Protein AF-A0A2U1QN33-F1 (afdb_monomer_lite)

Organism: Artemisia annua (NCBI:txid35608)

pLDDT: mean 84.6, std 12.97, range [41.31, 94.88]

Radius of gyration: 13.47 Å; chains: 1; bounding box: 40×28×27 Å

Secondary structure (DSSP, 8-state):
----------EEEEEEEE-GGGS-EEEEEEE-TTT--TT-EEEETTTEEEE--PSPSS--

Structure (mmCIF, N/CA/C/O backbone):
data_AF-A0A2U1QN33-F1
#
_entry.id   AF-A0A2U1QN33-F1
#
loop_
_atom_site.group_PDB
_atom_site.id
_atom_site.type_symbol
_atom_site.label_atom_id
_atom_site.label_alt_id
_atom_site.label_comp_id
_atom_site.label_asym_id
_atom_site.label_entity_id
_atom_site.label_seq_id
_atom_site.pdbx_PDB_ins_code
_atom_site.Cartn_x
_atom_site.Cartn_y
_atom_site.Cartn_z
_atom_site.occupancy
_atom_site.B_iso_or_equiv
_atom_site.auth_seq_id
_atom_site.auth_comp_id
_atom_site.auth_asym_id
_atom_site.auth_atom_id
_atom_site.pdbx_PDB_model_num
ATOM 1 N N . MET A 1 1 ? -32.473 11.023 4.348 1.00 41.31 1 MET A N 1
ATOM 2 C CA . MET A 1 1 ? -31.393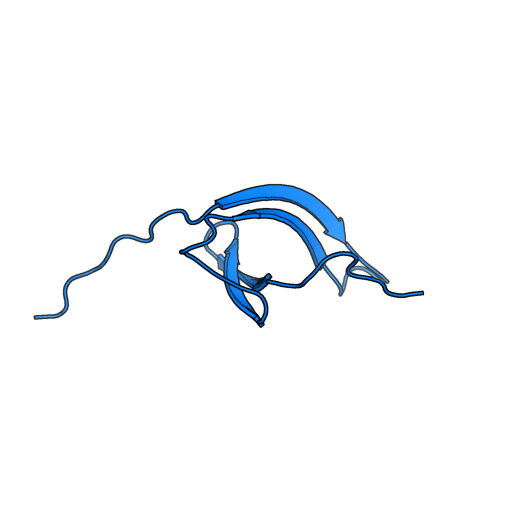 11.696 5.104 1.00 41.31 1 MET A CA 1
ATOM 3 C C . MET A 1 1 ? -30.073 11.001 4.777 1.00 41.31 1 MET A C 1
ATOM 5 O O . MET A 1 1 ? -29.815 9.936 5.320 1.00 41.31 1 MET A O 1
ATOM 9 N N . LEU A 1 2 ? -29.281 11.533 3.837 1.00 46.97 2 LEU A N 1
ATOM 10 C CA . LEU A 1 2 ? -27.938 11.009 3.552 1.00 46.97 2 LEU A CA 1
ATOM 11 C C . LEU A 1 2 ? -26.980 11.563 4.614 1.00 46.97 2 LEU A C 1
ATOM 13 O O . LEU A 1 2 ? -26.766 12.771 4.690 1.00 46.97 2 LEU A O 1
ATOM 17 N N . LYS A 1 3 ? -26.437 10.695 5.469 1.00 53.78 3 LYS A N 1
ATOM 18 C CA . LYS A 1 3 ? -25.414 11.085 6.442 1.00 53.78 3 LYS A CA 1
ATOM 19 C C . LYS A 1 3 ? -24.076 11.132 5.708 1.00 53.78 3 LYS A C 1
ATOM 21 O O . LYS A 1 3 ? -23.601 10.098 5.251 1.00 53.78 3 LYS A O 1
ATOM 26 N N . LEU A 1 4 ? -23.490 12.323 5.574 1.00 52.50 4 LEU A N 1
ATOM 27 C CA . LEU A 1 4 ? -22.155 12.490 4.999 1.00 52.50 4 LEU A CA 1
ATOM 28 C C . LEU A 1 4 ? -21.141 11.838 5.955 1.00 52.50 4 LEU A C 1
ATOM 30 O O . LEU A 1 4 ? -20.809 12.392 7.005 1.00 52.50 4 LEU A O 1
ATOM 34 N N . ILE A 1 5 ? -20.711 10.617 5.645 1.00 65.19 5 ILE A N 1
ATOM 35 C CA . ILE A 1 5 ? -19.673 9.926 6.411 1.00 65.19 5 ILE A CA 1
ATOM 36 C C . ILE A 1 5 ? -18.348 10.588 6.034 1.00 65.19 5 ILE A C 1
ATOM 38 O O . ILE A 1 5 ? -17.951 10.573 4.871 1.00 65.19 5 ILE A O 1
ATOM 42 N N . LYS A 1 6 ? -17.678 11.215 7.009 1.00 65.88 6 LYS A N 1
ATOM 43 C CA . LYS A 1 6 ? -16.330 11.752 6.796 1.00 65.88 6 LYS A CA 1
ATOM 44 C C . LYS A 1 6 ? -15.411 10.618 6.324 1.00 65.88 6 LYS A C 1
ATOM 46 O O . LYS A 1 6 ? -15.473 9.536 6.909 1.00 65.88 6 LYS A O 1
ATOM 51 N N . PRO A 1 7 ? -14.535 10.855 5.335 1.00 69.69 7 PRO A N 1
ATOM 52 C CA . PRO A 1 7 ? -13.548 9.863 4.940 1.00 69.69 7 PRO A CA 1
ATOM 53 C C . PRO A 1 7 ? -12.643 9.560 6.138 1.00 69.69 7 PRO A C 1
ATOM 55 O O . PRO A 1 7 ? -11.929 10.426 6.646 1.00 69.69 7 PRO A O 1
ATOM 58 N N . CYS A 1 8 ? -12.719 8.329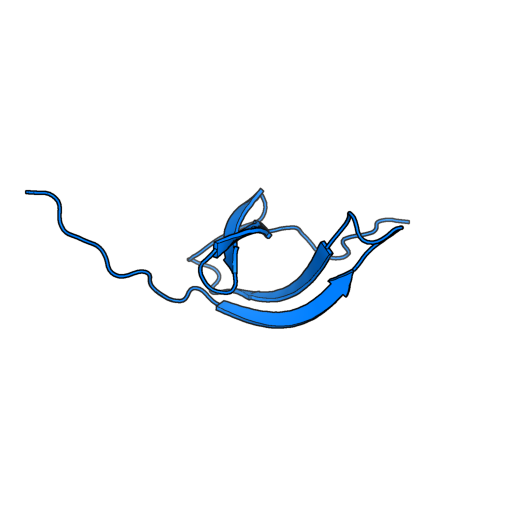 6.639 1.00 80.81 8 CYS A N 1
ATOM 59 C CA . CYS A 1 8 ? -11.873 7.866 7.728 1.00 80.81 8 CYS A CA 1
ATOM 60 C C . CYS A 1 8 ? -10.567 7.321 7.157 1.00 80.81 8 CYS A C 1
ATOM 62 O O . CYS A 1 8 ? -10.585 6.491 6.251 1.00 80.81 8 CYS A O 1
ATOM 64 N N . SER A 1 9 ? -9.427 7.730 7.720 1.00 88.31 9 SER A N 1
ATOM 65 C CA . SER A 1 9 ? -8.154 7.127 7.335 1.00 88.31 9 SER A CA 1
ATOM 66 C C . SER A 1 9 ? -8.126 5.652 7.746 1.00 88.31 9 SER A C 1
ATOM 68 O O . SER A 1 9 ? -8.386 5.274 8.899 1.00 88.31 9 SER A O 1
ATOM 70 N N . VAL A 1 10 ? -7.819 4.802 6.773 1.00 92.06 10 VAL A N 1
ATOM 71 C CA . VAL A 1 10 ? -7.751 3.348 6.956 1.00 92.06 10 VAL A CA 1
ATOM 72 C C . VAL A 1 10 ? -6.319 2.847 7.111 1.00 92.06 10 VAL A C 1
ATOM 74 O O . VAL A 1 10 ? -6.125 1.710 7.523 1.00 92.06 10 VAL A O 1
ATOM 77 N N . GLY A 1 11 ? -5.315 3.687 6.853 1.00 93.31 11 GLY A N 1
ATOM 78 C CA . GLY A 1 11 ? -3.917 3.274 6.839 1.00 93.31 11 GLY A CA 1
ATOM 79 C C . GLY A 1 11 ? -2.936 4.404 6.539 1.00 93.31 11 GLY A C 1
ATOM 80 O O . GLY A 1 11 ? -3.309 5.580 6.539 1.00 93.31 11 GLY A O 1
ATOM 81 N N . LYS A 1 12 ? -1.679 4.027 6.288 1.00 93.94 12 LYS A N 1
ATOM 82 C CA . LYS A 1 12 ? -0.586 4.924 5.895 1.00 93.94 12 LYS A CA 1
ATOM 83 C C . LYS A 1 12 ? 0.316 4.240 4.870 1.00 93.94 12 LYS A C 1
ATOM 85 O O . LYS A 1 12 ? 0.791 3.132 5.113 1.00 93.94 12 LYS A O 1
ATOM 90 N N . LEU A 1 13 ? 0.580 4.930 3.764 1.00 94.00 13 LEU A N 1
ATOM 91 C CA . LEU A 1 13 ? 1.593 4.538 2.789 1.00 94.00 13 LEU A CA 1
ATOM 92 C C . LEU A 1 13 ? 2.988 4.853 3.350 1.00 94.00 13 LEU A C 1
ATOM 94 O O . LEU A 1 13 ? 3.206 5.949 3.870 1.00 94.00 13 LEU A O 1
ATOM 98 N N . THR A 1 14 ? 3.914 3.901 3.283 1.00 94.81 14 THR A N 1
ATOM 99 C CA . THR A 1 14 ? 5.274 4.030 3.836 1.00 94.81 14 THR A CA 1
ATOM 100 C C . THR A 1 14 ? 6.345 4.096 2.766 1.00 94.81 14 THR A C 1
ATOM 102 O O . THR A 1 14 ? 7.374 4.729 2.975 1.00 94.81 14 THR A O 1
ATOM 105 N N . SER A 1 15 ? 6.112 3.461 1.623 1.00 93.81 15 SER A N 1
ATOM 106 C CA . SER A 1 15 ? 6.994 3.549 0.467 1.00 93.81 15 SER A CA 1
ATOM 107 C C . SER A 1 15 ? 6.187 3.486 -0.817 1.00 93.81 15 SER A C 1
ATOM 109 O O . SER A 1 15 ? 5.056 2.997 -0.848 1.00 93.81 15 SER A O 1
ATOM 111 N N . TYR A 1 16 ? 6.777 4.019 -1.875 1.00 92.75 16 TYR A N 1
ATOM 112 C CA . TYR A 1 16 ? 6.166 4.131 -3.184 1.00 92.75 16 TYR A CA 1
ATOM 113 C C . TYR A 1 16 ? 7.258 4.076 -4.246 1.00 92.75 16 TYR A C 1
ATOM 115 O O . TYR A 1 16 ? 8.332 4.648 -4.060 1.00 92.75 16 TYR A O 1
ATOM 123 N N . THR A 1 17 ? 6.965 3.410 -5.356 1.00 91.00 17 THR A N 1
ATOM 124 C CA . THR A 1 17 ? 7.805 3.402 -6.548 1.00 91.00 17 THR A CA 1
ATOM 125 C C . THR A 1 17 ? 6.940 3.334 -7.800 1.00 91.00 17 THR A C 1
ATOM 127 O O . THR A 1 17 ? 5.885 2.695 -7.816 1.00 91.00 17 THR A O 1
ATOM 130 N N . GLY A 1 18 ? 7.409 3.969 -8.872 1.00 89.50 18 GLY A N 1
ATOM 131 C CA . GLY A 1 18 ? 6.944 3.642 -10.217 1.00 89.50 18 GLY A CA 1
ATOM 132 C C . GLY A 1 18 ? 7.516 2.289 -10.649 1.00 89.50 18 GLY A C 1
ATOM 133 O O . GLY A 1 18 ? 8.664 1.972 -10.333 1.00 89.50 18 GLY A O 1
ATOM 134 N N . GLY A 1 19 ? 6.700 1.490 -11.325 1.00 80.62 19 GLY A N 1
ATOM 135 C CA . GLY A 1 19 ? 7.064 0.268 -12.032 1.00 80.62 19 GLY A CA 1
ATOM 136 C C . GLY A 1 19 ? 7.501 0.547 -13.471 1.00 80.62 19 GLY A C 1
ATOM 137 O O . GLY A 1 19 ? 7.976 1.640 -13.799 1.00 80.62 19 GLY A O 1
ATOM 138 N N . ASN A 1 20 ? 7.375 -0.450 -14.348 1.00 74.94 20 ASN A N 1
ATOM 139 C CA . ASN A 1 20 ? 8.035 -0.401 -15.649 1.00 74.94 20 ASN A CA 1
ATOM 140 C C . ASN A 1 20 ? 7.451 0.706 -16.546 1.00 74.94 20 ASN A C 1
ATOM 142 O O . ASN A 1 20 ? 6.236 0.859 -16.676 1.00 74.94 20 ASN A O 1
ATOM 146 N N . LYS A 1 21 ? 8.335 1.511 -17.151 1.00 71.69 21 LYS A N 1
ATOM 147 C CA . LYS A 1 21 ? 7.996 2.678 -17.992 1.00 71.69 21 LYS A CA 1
ATOM 148 C C . LYS A 1 21 ? 7.082 3.729 -17.330 1.00 71.69 21 LYS A C 1
ATOM 150 O O . LYS A 1 21 ? 6.492 4.539 -18.037 1.00 71.69 21 LYS A O 1
ATOM 155 N N . GLY A 1 22 ? 6.970 3.736 -15.998 1.00 68.31 22 GLY A N 1
ATOM 156 C CA . GLY A 1 22 ? 6.220 4.749 -15.247 1.00 68.31 22 GLY A CA 1
ATOM 157 C C . GLY A 1 22 ? 4.696 4.664 -15.361 1.00 68.31 22 GLY A C 1
ATOM 158 O O . GLY A 1 22 ? 4.024 5.549 -14.849 1.00 68.31 22 GLY A O 1
ATOM 159 N N . ASN A 1 23 ? 4.156 3.627 -16.010 1.00 73.12 23 ASN A N 1
ATOM 160 C CA . ASN A 1 23 ? 2.707 3.421 -16.123 1.00 73.12 23 ASN A CA 1
ATOM 161 C C . ASN A 1 23 ? 2.153 2.515 -15.012 1.00 73.12 23 ASN A C 1
ATOM 163 O O . ASN A 1 23 ? 0.948 2.408 -14.803 1.00 73.12 23 ASN A O 1
ATOM 167 N N . GLU A 1 24 ? 3.052 1.843 -14.303 1.00 84.75 24 GLU A N 1
ATOM 168 C CA . GLU A 1 24 ? 2.743 1.014 -13.152 1.00 84.75 24 GLU A CA 1
ATOM 169 C C . GLU A 1 24 ? 3.170 1.748 -11.885 1.00 84.75 24 GLU A C 1
ATOM 171 O O . GLU A 1 24 ? 4.207 2.408 -11.862 1.00 84.75 24 GLU A O 1
ATOM 176 N N . HIS A 1 25 ? 2.389 1.634 -10.818 1.00 89.88 25 HIS A N 1
ATOM 177 C CA . HIS A 1 25 ? 2.668 2.297 -9.552 1.00 89.88 25 HIS A CA 1
ATOM 178 C C . HIS A 1 25 ? 2.407 1.327 -8.413 1.00 89.88 25 HIS A C 1
ATOM 180 O O . HIS A 1 25 ? 1.305 0.793 -8.286 1.00 89.88 25 HIS A O 1
ATOM 186 N N . PHE A 1 26 ? 3.412 1.129 -7.566 1.00 90.81 26 PHE A N 1
ATOM 187 C CA . PHE A 1 26 ? 3.320 0.232 -6.423 1.00 90.81 26 PHE A CA 1
ATOM 188 C C . PHE A 1 26 ? 3.724 0.965 -5.162 1.00 90.81 26 PHE A C 1
ATOM 190 O O . PHE A 1 26 ? 4.610 1.820 -5.158 1.00 90.81 26 PHE A O 1
ATOM 197 N N . GLY A 1 27 ? 3.084 0.608 -4.062 1.00 93.19 27 GLY A N 1
ATOM 198 C CA . GLY A 1 27 ? 3.437 1.139 -2.766 1.00 93.19 27 GLY A CA 1
ATOM 199 C C . GLY A 1 27 ? 3.226 0.106 -1.682 1.00 93.19 27 GLY A C 1
ATOM 200 O O . GLY A 1 27 ? 2.401 -0.797 -1.813 1.00 93.19 27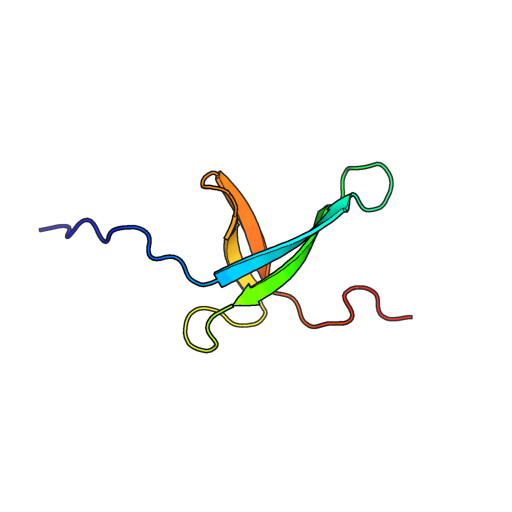 GLY A O 1
ATOM 201 N N . LEU A 1 28 ? 3.998 0.246 -0.613 1.00 94.50 28 LEU A N 1
ATOM 202 C CA . LEU A 1 28 ? 3.836 -0.543 0.596 1.00 94.50 28 LEU A CA 1
ATOM 203 C C . LEU A 1 28 ? 3.316 0.366 1.695 1.00 94.50 28 LEU A C 1
ATOM 205 O O . LEU A 1 28 ? 3.609 1.564 1.743 1.00 94.50 28 LEU A O 1
ATOM 209 N N . GLY A 1 29 ? 2.541 -0.213 2.595 1.00 93.25 29 GLY A N 1
ATOM 210 C CA . GLY A 1 29 ? 1.985 0.527 3.704 1.00 93.25 29 GLY A CA 1
ATOM 211 C C . GLY A 1 29 ? 1.285 -0.367 4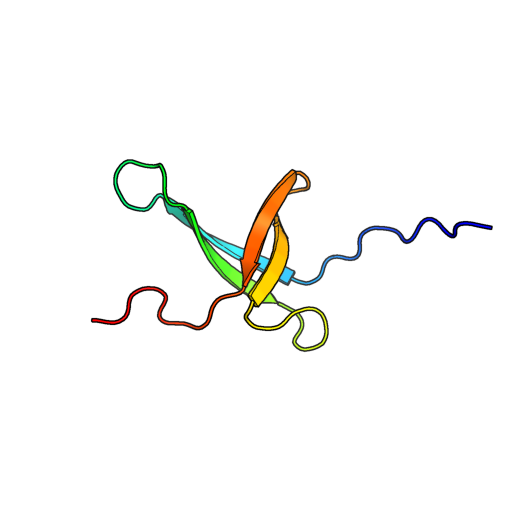.702 1.00 93.25 29 GLY A C 1
ATOM 212 O O . GLY A 1 29 ? 1.175 -1.581 4.537 1.00 93.25 29 GLY A O 1
ATOM 213 N N . TYR A 1 30 ? 0.787 0.283 5.741 1.00 93.44 30 TYR A N 1
ATOM 214 C CA . TYR A 1 30 ? -0.035 -0.344 6.759 1.00 93.44 30 TYR A CA 1
ATOM 215 C C . TYR A 1 30 ? -1.492 0.001 6.515 1.00 93.44 30 TYR A C 1
ATOM 217 O O . TYR A 1 30 ? -1.828 1.161 6.270 1.00 93.44 30 TYR A O 1
ATOM 225 N N . ILE A 1 31 ? -2.363 -0.989 6.664 1.00 93.62 31 ILE A N 1
ATOM 226 C CA . ILE A 1 31 ? -3.809 -0.818 6.615 1.00 93.62 31 ILE A CA 1
ATOM 227 C C . ILE A 1 31 ? -4.448 -1.490 7.828 1.00 93.62 31 ILE A C 1
ATOM 229 O O . ILE A 1 31 ? -3.994 -2.531 8.307 1.00 93.62 31 ILE A O 1
ATOM 233 N N . LYS A 1 32 ? -5.495 -0.874 8.376 1.00 92.75 32 LYS A N 1
ATOM 234 C CA . LYS A 1 32 ? -6.290 -1.464 9.452 1.00 92.75 32 LYS A CA 1
ATOM 235 C C . LYS A 1 32 ? -6.929 -2.744 8.915 1.00 92.75 32 LYS A C 1
ATOM 237 O O . LYS A 1 32 ? -7.710 -2.683 7.974 1.00 92.75 32 LYS A O 1
ATOM 242 N N . LYS A 1 33 ? -6.676 -3.882 9.570 1.00 89.25 33 LYS A N 1
ATOM 243 C CA . LYS A 1 33 ? -7.163 -5.211 9.142 1.00 89.25 33 LYS A CA 1
ATOM 244 C C . LYS A 1 33 ? -8.674 -5.289 8.877 1.00 89.25 33 LYS A C 1
ATOM 246 O O . LYS A 1 33 ? -9.105 -6.069 8.048 1.00 89.25 33 LYS A O 1
ATOM 251 N N . LYS A 1 34 ? -9.483 -4.506 9.603 1.00 90.00 34 LYS A N 1
ATOM 252 C CA . LYS A 1 34 ? -10.951 -4.474 9.453 1.00 90.00 34 LYS A CA 1
ATOM 253 C C . LYS A 1 34 ? -11.447 -3.486 8.392 1.00 90.00 34 LYS A C 1
ATOM 255 O O . LYS A 1 34 ? -12.650 -3.390 8.191 1.00 90.00 34 LYS A O 1
ATOM 260 N N . ALA A 1 35 ? -10.555 -2.688 7.812 1.00 88.25 35 ALA A N 1
ATOM 261 C CA . ALA A 1 35 ? -10.925 -1.589 6.931 1.00 88.25 35 ALA A CA 1
ATOM 262 C C . ALA A 1 35 ? -10.793 -1.937 5.448 1.00 88.25 35 ALA A C 1
ATOM 264 O O . ALA A 1 35 ? -11.548 -1.390 4.655 1.00 88.25 35 ALA A O 1
ATOM 265 N N . ALA A 1 36 ? -9.850 -2.811 5.088 1.00 89.88 36 ALA A N 1
ATOM 266 C CA . ALA A 1 36 ? -9.768 -3.377 3.751 1.00 89.88 36 ALA A CA 1
ATOM 267 C C . ALA A 1 36 ? -8.954 -4.678 3.757 1.00 89.88 36 ALA A C 1
ATOM 269 O O . ALA A 1 36 ? -8.101 -4.891 4.626 1.00 89.88 36 ALA A O 1
ATOM 270 N N . SER A 1 37 ? -9.218 -5.516 2.767 1.00 91.94 37 SER A N 1
ATOM 271 C CA . SER A 1 37 ? -8.550 -6.779 2.470 1.00 91.94 37 SER A CA 1
ATOM 272 C C . SER A 1 37 ? -8.0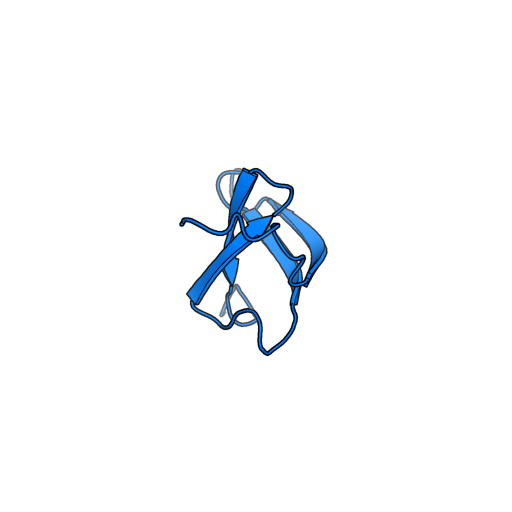76 -6.789 1.016 1.00 91.94 37 SER A C 1
ATOM 274 O O . SER A 1 37 ? -8.358 -5.870 0.250 1.00 91.94 37 SER A O 1
ATOM 276 N N . LYS A 1 38 ? -7.341 -7.831 0.620 1.00 93.50 38 LYS A N 1
ATOM 277 C CA . LYS A 1 38 ? -6.937 -8.042 -0.775 1.00 93.50 38 LYS A CA 1
ATOM 278 C C . LYS A 1 38 ? -8.131 -7.891 -1.730 1.00 93.50 38 LYS A C 1
ATOM 280 O O . LYS A 1 38 ? -9.175 -8.494 -1.507 1.00 93.50 38 LYS A O 1
ATOM 285 N N . GLY A 1 39 ? -7.935 -7.144 -2.812 1.00 94.06 39 GLY A N 1
ATOM 286 C CA . GLY A 1 39 ? -8.936 -6.862 -3.841 1.00 94.06 39 GLY A CA 1
ATOM 287 C C . GLY A 1 39 ? -9.738 -5.585 -3.595 1.00 94.06 39 GLY A C 1
ATOM 288 O O . GLY A 1 39 ? -10.283 -5.032 -4.549 1.00 94.06 39 GLY A O 1
ATOM 289 N N . ASP A 1 40 ? -9.762 -5.069 -2.364 1.00 94.25 40 ASP A N 1
ATOM 290 C CA . ASP A 1 40 ? -10.481 -3.836 -2.059 1.00 94.25 40 ASP A CA 1
ATOM 291 C C . ASP A 1 40 ? -9.801 -2.618 -2.692 1.00 94.25 40 ASP A C 1
ATOM 293 O O . ASP A 1 40 ? -8.571 -2.522 -2.777 1.00 94.25 40 ASP A O 1
ATOM 297 N N . THR A 1 41 ? -10.623 -1.651 -3.098 1.00 94.19 41 THR A N 1
ATOM 298 C CA . THR A 1 41 ? -10.154 -0.345 -3.567 1.00 94.19 41 THR A CA 1
ATOM 299 C C . THR A 1 41 ? -9.992 0.611 -2.392 1.00 94.19 41 THR A C 1
ATOM 301 O O . THR A 1 41 ? -10.883 0.758 -1.556 1.00 94.19 41 THR A O 1
ATOM 304 N N . VAL A 1 42 ? -8.863 1.309 -2.357 1.00 92.62 42 VAL A N 1
ATOM 305 C CA . VAL A 1 42 ? -8.555 2.352 -1.378 1.00 92.62 42 VAL A CA 1
ATOM 306 C C . VAL A 1 42 ? -8.161 3.641 -2.085 1.00 92.62 42 VAL A C 1
ATOM 308 O O . VAL A 1 42 ? -7.602 3.622 -3.179 1.00 92.62 42 VAL A O 1
ATOM 311 N N . VAL A 1 43 ? -8.433 4.775 -1.440 1.00 93.38 43 VAL A N 1
ATOM 312 C CA . VAL A 1 43 ? -8.028 6.092 -1.939 1.00 93.38 43 VAL A CA 1
ATOM 313 C C . VAL A 1 43 ? -6.768 6.551 -1.209 1.00 93.38 43 VAL A C 1
ATOM 315 O O . VAL A 1 43 ? -6.750 6.671 0.018 1.00 93.38 43 VAL A O 1
ATOM 318 N N . VAL A 1 44 ? -5.714 6.834 -1.967 1.00 90.81 44 VAL A N 1
ATOM 319 C CA . VAL A 1 44 ? -4.420 7.335 -1.497 1.00 90.81 44 VAL A CA 1
ATOM 320 C C . VAL A 1 44 ? -4.303 8.819 -1.847 1.00 90.81 44 VAL A C 1
ATOM 322 O O . VAL A 1 44 ? -4.631 9.239 -2.955 1.00 90.81 44 VAL A O 1
ATOM 325 N N . GLY A 1 45 ? -3.867 9.644 -0.890 1.00 85.88 45 GLY A N 1
ATOM 326 C CA . GLY A 1 45 ? -3.639 11.079 -1.124 1.00 85.88 45 GLY A CA 1
ATOM 327 C C . GLY A 1 45 ? -4.890 11.883 -1.513 1.00 85.88 45 GLY A C 1
ATOM 328 O O . GLY A 1 45 ? -4.763 13.003 -1.991 1.00 85.88 45 GLY A O 1
ATOM 329 N N . GLY A 1 46 ? -6.088 11.321 -1.330 1.00 85.50 46 GLY A N 1
ATOM 330 C CA . GLY A 1 46 ? -7.373 11.976 -1.589 1.00 85.50 46 GLY A CA 1
ATOM 331 C C . GLY A 1 46 ? -7.988 11.690 -2.959 1.00 85.50 46 GLY A C 1
ATOM 332 O O . GLY A 1 46 ? -9.209 11.652 -3.039 1.00 85.50 46 GLY A O 1
ATOM 333 N N . ASN A 1 47 ? -7.184 11.416 -3.993 1.00 88.56 47 ASN A N 1
ATOM 334 C CA . ASN A 1 47 ? -7.683 11.314 -5.375 1.00 88.56 47 ASN A CA 1
ATOM 335 C C . ASN A 1 47 ? -7.150 10.107 -6.167 1.00 88.56 47 ASN A C 1
ATOM 337 O O . ASN A 1 47 ? -7.614 9.859 -7.277 1.00 88.56 47 ASN A O 1
ATOM 341 N N . VAL A 1 48 ? -6.179 9.356 -5.637 1.00 91.00 48 VAL A N 1
ATOM 342 C CA . VAL A 1 48 ? -5.588 8.213 -6.349 1.00 91.00 48 VAL A CA 1
ATOM 343 C C . VAL A 1 48 ? -6.250 6.930 -5.872 1.00 91.00 48 VAL A C 1
ATOM 345 O O . VAL A 1 48 ? -6.146 6.585 -4.698 1.00 91.00 48 VAL A O 1
ATOM 348 N N . SER A 1 49 ? -6.923 6.217 -6.772 1.00 92.44 49 SER A N 1
ATOM 349 C CA . SER A 1 49 ? -7.477 4.894 -6.468 1.00 92.44 49 SER A CA 1
ATOM 350 C C . SER A 1 49 ? -6.394 3.827 -6.609 1.00 92.44 49 SER A C 1
ATOM 352 O O . SER A 1 49 ? -5.668 3.810 -7.599 1.00 92.44 49 SER A O 1
ATOM 354 N N . GLY A 1 50 ? -6.289 2.940 -5.625 1.00 91.94 50 GLY A N 1
ATOM 355 C CA . GLY A 1 50 ? -5.378 1.800 -5.641 1.00 91.94 50 GLY A CA 1
ATOM 356 C C . GLY A 1 50 ? -6.065 0.535 -5.145 1.00 91.94 50 GLY A C 1
ATOM 357 O O . GLY A 1 50 ? -7.049 0.606 -4.411 1.00 91.94 50 GLY A O 1
ATOM 358 N N . THR A 1 51 ? -5.526 -0.619 -5.524 1.00 94.44 51 THR A N 1
ATOM 359 C CA . THR A 1 51 ? -6.042 -1.932 -5.121 1.00 94.44 51 THR A CA 1
ATOM 360 C C . THR A 1 51 ? -5.132 -2.544 -4.069 1.00 94.44 51 THR A C 1
ATOM 362 O O . THR A 1 51 ? -3.910 -2.569 -4.231 1.00 94.44 51 THR A O 1
ATOM 365 N N . VAL A 1 52 ? -5.716 -3.060 -2.990 1.00 94.88 52 VAL A N 1
ATOM 366 C CA . VAL A 1 52 ? -4.966 -3.810 -1.980 1.00 94.88 52 VAL A CA 1
ATOM 367 C C . VAL A 1 52 ? -4.589 -5.173 -2.555 1.00 94.88 52 VAL A C 1
ATOM 369 O O . VAL A 1 52 ? -5.438 -5.914 -3.044 1.00 94.88 52 VAL A O 1
ATOM 372 N N . VAL A 1 53 ? -3.311 -5.520 -2.486 1.00 92.69 53 VAL A N 1
ATOM 373 C CA . VAL A 1 53 ? -2.756 -6.764 -3.030 1.00 92.69 53 VAL A CA 1
ATOM 374 C C . VAL A 1 53 ? -1.951 -7.486 -1.958 1.00 92.69 53 VAL A C 1
ATOM 376 O O . VAL A 1 53 ? -1.449 -6.858 -1.024 1.00 92.69 53 VAL A O 1
ATOM 379 N N . ASP A 1 54 ? -1.829 -8.805 -2.097 1.00 91.62 54 ASP A N 1
ATOM 380 C CA . ASP A 1 54 ? -0.911 -9.571 -1.258 1.00 91.62 54 ASP A CA 1
ATOM 381 C C . ASP A 1 54 ? 0.537 -9.267 -1.647 1.00 91.62 54 ASP A C 1
ATOM 383 O O . ASP A 1 54 ? 0.843 -8.923 -2.791 1.00 91.62 54 ASP A O 1
ATOM 387 N N . VAL A 1 55 ? 1.432 -9.431 -0.678 1.00 89.50 55 VAL A N 1
ATOM 388 C CA . VAL A 1 55 ? 2.876 -9.402 -0.905 1.00 89.50 55 VAL A CA 1
ATOM 389 C C . VAL A 1 55 ? 3.428 -10.832 -1.020 1.00 89.50 55 VAL A C 1
ATOM 391 O O . VAL A 1 55 ? 2.947 -11.716 -0.308 1.00 89.50 55 VAL A O 1
ATOM 394 N N . PRO A 1 56 ? 4.465 -11.067 -1.845 1.00 88.88 56 PRO A N 1
ATOM 395 C CA . PRO A 1 56 ? 5.101 -10.103 -2.743 1.00 88.88 56 PRO A CA 1
ATOM 396 C C . PRO A 1 56 ? 4.208 -9.765 -3.945 1.00 88.88 56 PRO A C 1
ATOM 398 O O . PRO A 1 56 ? 3.489 -10.618 -4.451 1.00 88.88 56 PRO A O 1
ATOM 401 N N . TYR A 1 57 ? 4.284 -8.515 -4.415 1.00 81.50 57 TYR A N 1
ATOM 402 C CA . TYR A 1 57 ? 3.524 -8.087 -5.594 1.00 81.50 57 TYR A CA 1
ATOM 403 C C . TYR A 1 57 ? 4.004 -8.789 -6.875 1.00 81.50 57 TYR A C 1
ATOM 405 O O . TYR A 1 57 ? 3.201 -9.203 -7.705 1.00 81.50 57 TYR A O 1
ATOM 413 N N . LEU A 1 58 ? 5.322 -8.959 -7.012 1.00 78.81 58 LEU A N 1
ATOM 414 C CA . LEU A 1 58 ? 5.930 -9.744 -8.079 1.00 78.81 58 LEU A CA 1
ATOM 415 C C . LEU A 1 58 ? 6.196 -11.156 -7.550 1.00 78.81 58 LEU A C 1
ATOM 417 O O . LEU A 1 58 ? 7.042 -11.343 -6.673 1.00 78.81 58 LEU A O 1
ATOM 421 N N . ALA A 1 59 ? 5.468 -12.136 -8.079 1.00 71.25 59 ALA A N 1
ATOM 422 C CA . ALA A 1 59 ? 5.825 -13.542 -7.946 1.00 71.25 59 ALA A CA 1
ATOM 423 C C . ALA A 1 59 ? 6.814 -13.900 -9.066 1.00 71.25 59 ALA A C 1
ATOM 425 O O . ALA A 1 59 ? 6.678 -13.419 -10.189 1.00 71.25 59 ALA A O 1
ATOM 426 N N . ARG A 1 60 ? 7.845 -14.668 -8.715 1.00 60.69 60 ARG A N 1
ATOM 427 C CA . ARG A 1 60 ? 8.948 -15.053 -9.601 1.00 60.69 60 ARG A CA 1
ATOM 428 C C . ARG A 1 60 ? 8.503 -16.024 -10.690 1.00 60.69 60 ARG A C 1
ATOM 430 O O . ARG A 1 60 ? 7.650 -16.881 -10.374 1.00 60.69 60 ARG A O 1
#

Foldseek 3Di:
DDDPDPDDDFWDWDDKDQDDPRPRIDTDTDGNPVPDDA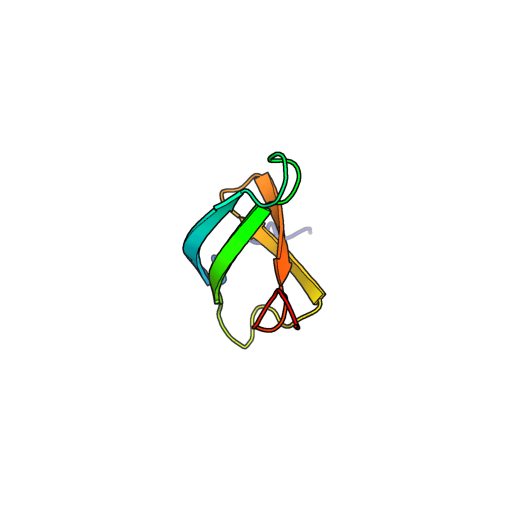QDWDDDPNHDIDGDHDPPPDDD

Sequence (60 aa):
MLKLIKPCSVGKLTSYTGGNKGNEHFGLGYIKKKAASKGDTVVVGGNVSGTVVDVPYLAR